Protein AF-A0A971VVH7-F1 (afdb_monomer_lite)

Foldseek 3Di:
DDDDDPDDDPPPPDDCVPPPPDDDDDDQFKDFDWDWDADPVGTDIDTDDIGTDD

pLDDT: mean 85.79, std 12.6, range [57.16, 98.19]

Radius of gyration: 15.37 Å; chains: 1; bounding box: 37×18×36 Å

Secondary structure (DSSP, 8-state):
--------TTS--S-GGGS----------EEEEEEEEEETTEEEEEEEEEEE--

Sequence (54 aa):
MPHITLARKTRLRQTLSNLPAKKHPFYIKQLALIESQLKEEGPLYTPLIIAPAE

Structure (mmCIF, N/CA/C/O backbone):
data_AF-A0A971VVH7-F1
#
_entry.id   AF-A0A971VVH7-F1
#
loop_
_atom_site.group_PDB
_atom_site.id
_atom_site.type_symbol
_atom_site.label_atom_id
_atom_site.label_alt_id
_atom_site.label_comp_id
_atom_site.label_asym_id
_atom_site.label_entity_id
_atom_site.label_seq_id
_atom_site.pdbx_PDB_ins_code
_atom_site.Cartn_x
_atom_site.Cartn_y
_atom_site.Cartn_z
_atom_site.occupancy
_atom_site.B_iso_or_equiv
_atom_site.auth_seq_id
_atom_site.auth_comp_id
_atom_site.auth_asym_id
_atom_site.auth_atom_id
_atom_site.pdbx_PDB_model_num
ATOM 1 N N . MET A 1 1 ? -8.182 -12.220 -4.272 1.00 85.44 1 MET A N 1
ATOM 2 C CA . MET A 1 1 ? -9.115 -11.152 -4.697 1.00 85.44 1 MET A CA 1
ATOM 3 C C . MET A 1 1 ? -8.427 -9.800 -4.501 1.00 85.44 1 MET A C 1
ATOM 5 O O . MET A 1 1 ? -8.081 -9.504 -3.359 1.00 85.44 1 MET A O 1
ATOM 9 N N . PRO A 1 2 ? -8.130 -9.037 -5.569 1.00 90.00 2 PRO A N 1
ATOM 10 C CA . PRO A 1 2 ? -7.449 -7.741 -5.468 1.00 90.00 2 PRO A CA 1
ATOM 11 C C . PRO A 1 2 ? -8.340 -6.713 -4.759 1.00 90.00 2 PRO A C 1
ATOM 13 O O . PRO A 1 2 ? -9.525 -6.608 -5.070 1.00 90.00 2 PRO A O 1
ATOM 16 N N . HIS A 1 3 ? -7.795 -5.992 -3.778 1.00 88.62 3 HIS A N 1
ATOM 17 C CA . HIS A 1 3 ? -8.553 -5.035 -2.969 1.00 88.62 3 HIS A CA 1
ATOM 18 C C . HIS A 1 3 ? -7.640 -3.989 -2.314 1.00 88.62 3 HIS A C 1
ATOM 20 O O . HIS A 1 3 ? -6.445 -4.215 -2.142 1.00 88.62 3 HIS A O 1
ATOM 26 N N . ILE A 1 4 ? -8.229 -2.862 -1.903 1.00 89.62 4 ILE A N 1
ATOM 27 C CA . ILE A 1 4 ? -7.594 -1.835 -1.068 1.00 89.62 4 ILE A CA 1
ATOM 28 C C . ILE A 1 4 ? -8.361 -1.789 0.254 1.00 89.62 4 ILE A C 1
ATOM 30 O O . ILE A 1 4 ? -9.584 -1.651 0.269 1.00 89.62 4 ILE A O 1
ATOM 34 N N . THR A 1 5 ? -7.653 -1.935 1.374 1.00 89.62 5 THR A N 1
ATOM 35 C CA . THR A 1 5 ? -8.282 -1.898 2.701 1.00 89.62 5 THR A CA 1
ATOM 36 C C . THR A 1 5 ? -8.592 -0.452 3.085 1.00 89.62 5 THR A C 1
ATOM 38 O O . THR A 1 5 ? -7.672 0.339 3.254 1.00 89.62 5 THR A O 1
ATOM 41 N N . LEU A 1 6 ? -9.875 -0.117 3.263 1.00 84.56 6 LEU A N 1
ATOM 42 C CA . LEU A 1 6 ? -10.313 1.228 3.673 1.00 84.56 6 LEU A CA 1
ATOM 43 C C . LEU A 1 6 ? -10.367 1.402 5.198 1.00 84.56 6 LEU A C 1
ATOM 45 O O . LEU A 1 6 ? -10.049 2.465 5.720 1.00 84.56 6 LEU A O 1
ATOM 49 N N . ALA A 1 7 ? -10.773 0.359 5.927 1.00 84.44 7 ALA A N 1
ATOM 50 C CA . ALA A 1 7 ? -10.875 0.376 7.383 1.00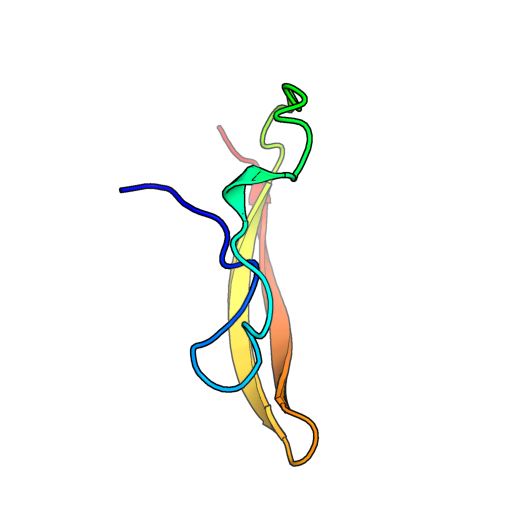 84.44 7 ALA A CA 1
ATOM 51 C C . ALA A 1 7 ? -10.692 -1.033 7.964 1.00 84.44 7 ALA A C 1
ATOM 53 O O . ALA A 1 7 ? -10.993 -2.033 7.311 1.00 84.44 7 ALA A O 1
ATOM 54 N N . ARG A 1 8 ? -10.217 -1.114 9.212 1.00 84.50 8 ARG A N 1
ATOM 55 C CA . ARG A 1 8 ? -10.118 -2.361 9.991 1.00 84.50 8 ARG A CA 1
ATOM 56 C C . ARG A 1 8 ? -11.193 -2.373 11.091 1.00 84.50 8 ARG A C 1
ATOM 58 O O . ARG A 1 8 ? -11.642 -1.313 11.527 1.00 84.50 8 ARG A O 1
ATOM 65 N N . LYS A 1 9 ? -11.613 -3.574 11.514 1.00 72.44 9 LYS A N 1
ATOM 66 C CA . LYS A 1 9 ? -12.825 -3.885 12.315 1.00 72.44 9 LYS A CA 1
ATOM 67 C C . LYS A 1 9 ? -13.157 -2.946 13.490 1.00 72.44 9 LYS A C 1
ATOM 69 O O . LYS A 1 9 ? -14.328 -2.799 13.805 1.00 72.44 9 LYS A O 1
ATOM 74 N N . THR A 1 10 ? -12.184 -2.304 14.131 1.00 60.56 10 THR A N 1
ATOM 75 C CA . THR A 1 10 ? -12.412 -1.459 15.317 1.00 60.56 10 THR A CA 1
ATOM 76 C C . THR A 1 10 ? -12.992 -0.068 15.027 1.00 60.56 10 THR A C 1
ATOM 78 O O . THR A 1 10 ? -13.374 0.619 15.970 1.00 60.56 10 THR A O 1
ATOM 81 N N . ARG A 1 11 ? -13.082 0.377 13.760 1.00 57.16 11 ARG A N 1
ATOM 82 C CA . ARG A 1 11 ? -13.482 1.765 13.415 1.00 57.16 11 ARG A CA 1
ATOM 83 C C . ARG A 1 11 ? -14.687 1.915 12.478 1.00 57.16 11 ARG A C 1
ATOM 85 O O . ARG A 1 11 ? -15.081 3.039 12.183 1.00 57.16 11 ARG A O 1
ATOM 92 N N . LEU A 1 12 ? -15.307 0.827 12.025 1.00 58.94 12 LEU A N 1
ATOM 93 C CA . LEU A 1 12 ? -16.493 0.910 11.163 1.00 58.94 12 LEU A CA 1
ATOM 94 C C . LEU A 1 12 ? -17.755 1.125 12.010 1.00 58.94 12 LEU A C 1
ATOM 96 O O . LEU A 1 12 ? -18.421 0.173 12.398 1.00 58.94 12 LEU A O 1
ATOM 100 N N . ARG A 1 13 ? -18.071 2.391 12.314 1.00 63.12 13 ARG A N 1
ATOM 101 C CA . ARG A 1 13 ? -19.356 2.783 12.930 1.00 63.12 13 ARG A CA 1
ATOM 102 C C . ARG A 1 13 ? -20.481 2.982 11.909 1.00 63.12 13 ARG A C 1
ATOM 104 O O . ARG A 1 13 ? -21.639 3.047 12.298 1.00 63.12 13 ARG A O 1
ATOM 111 N N . GLN A 1 14 ? -20.149 3.087 10.622 1.00 63.78 14 GLN A N 1
ATOM 112 C CA . GLN A 1 14 ? -21.099 3.323 9.535 1.00 63.78 14 GLN A CA 1
ATOM 113 C C . GLN A 1 14 ? -21.013 2.216 8.486 1.00 63.78 14 GLN A C 1
ATOM 115 O O . GLN A 1 14 ? -19.929 1.756 8.122 1.00 63.78 14 GLN A O 1
ATOM 120 N N . THR A 1 15 ? -22.173 1.810 7.981 1.00 66.44 15 THR A N 1
ATOM 121 C CA . THR A 1 15 ? -22.295 0.953 6.807 1.00 66.44 15 THR A CA 1
ATOM 122 C C . THR A 1 15 ? -21.759 1.687 5.577 1.00 66.44 15 THR A C 1
ATOM 124 O O . THR A 1 15 ? -22.208 2.781 5.241 1.00 66.44 15 THR A O 1
ATOM 127 N N . LEU A 1 16 ? -20.804 1.068 4.875 1.00 68.31 16 LEU A N 1
ATOM 128 C CA . LEU A 1 16 ? -20.174 1.607 3.658 1.00 68.31 16 LEU A CA 1
ATOM 129 C C . LEU A 1 16 ? -21.143 1.720 2.460 1.00 68.31 16 LEU A C 1
ATOM 131 O O . LEU A 1 16 ? -20.751 2.207 1.404 1.00 68.31 16 LEU A O 1
ATOM 135 N N . SER A 1 17 ? -22.401 1.292 2.618 1.00 65.56 17 SER A N 1
ATOM 136 C CA . SER A 1 17 ? -23.453 1.284 1.591 1.00 65.56 17 SER A CA 1
ATOM 137 C C . SER A 1 17 ? -23.803 2.667 1.035 1.00 65.56 17 SER A C 1
ATOM 139 O O . SER A 1 17 ? -24.362 2.749 -0.051 1.00 65.56 17 SER A O 1
ATOM 141 N N . ASN A 1 18 ? -23.473 3.740 1.760 1.00 66.81 18 ASN A N 1
ATOM 142 C CA . ASN A 1 18 ? -23.792 5.116 1.368 1.00 66.81 18 ASN A CA 1
ATOM 143 C C . ASN A 1 18 ? -22.621 5.836 0.680 1.00 66.81 18 ASN A C 1
ATOM 145 O O . ASN A 1 18 ? -22.743 7.014 0.345 1.00 66.81 18 ASN A O 1
ATOM 149 N N . LEU A 1 19 ? -21.476 5.169 0.489 1.00 69.94 19 LEU A N 1
ATOM 150 C CA . LEU A 1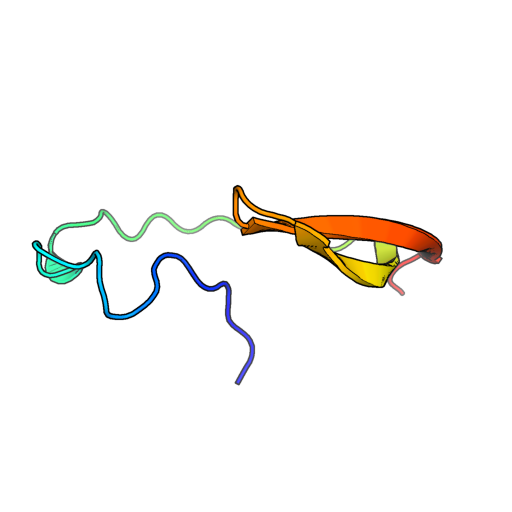 19 ? -20.361 5.772 -0.233 1.00 69.94 19 LEU A CA 1
ATOM 151 C C . LEU A 1 19 ? -20.658 5.751 -1.738 1.00 69.94 19 LEU A C 1
ATOM 153 O O . LEU A 1 19 ? -20.955 4.686 -2.284 1.00 69.94 19 LEU A O 1
ATOM 157 N N . PRO A 1 20 ? -20.564 6.897 -2.434 1.00 69.25 20 PRO A N 1
ATOM 158 C CA . PRO A 1 20 ? -20.756 6.927 -3.873 1.00 69.25 20 PRO A CA 1
ATOM 159 C C . PRO A 1 20 ? -19.698 6.046 -4.541 1.00 69.25 20 PRO A C 1
ATOM 161 O O . PRO A 1 20 ? -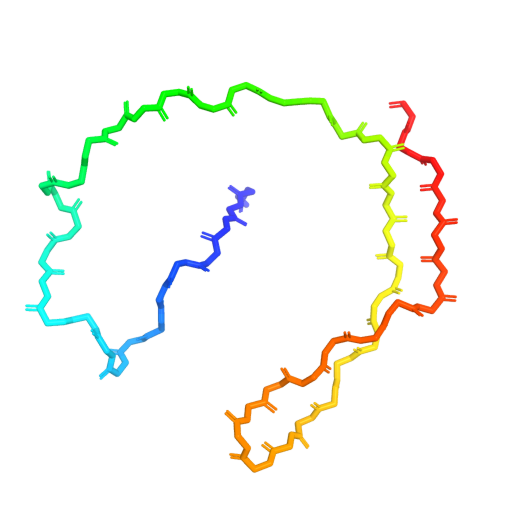18.497 6.301 -4.441 1.00 69.25 20 PRO A O 1
ATOM 164 N N . ALA A 1 21 ? -20.149 5.005 -5.241 1.00 72.62 21 ALA A N 1
ATOM 165 C CA . ALA A 1 21 ? -19.292 4.137 -6.036 1.00 72.62 21 ALA A CA 1
ATOM 166 C C . ALA A 1 21 ? -18.845 4.880 -7.303 1.00 72.62 21 ALA A C 1
ATOM 168 O O . ALA A 1 21 ? -19.384 4.692 -8.395 1.00 72.62 21 ALA A O 1
ATOM 169 N N . LYS A 1 22 ? -17.869 5.775 -7.159 1.00 78.19 22 LYS A N 1
ATOM 170 C CA . LYS A 1 22 ? -17.242 6.438 -8.299 1.00 78.19 22 LYS A CA 1
ATOM 171 C C . LYS A 1 22 ? -16.200 5.495 -8.898 1.00 78.19 22 LYS A C 1
ATOM 173 O O . LYS A 1 22 ? -15.357 4.949 -8.190 1.00 78.19 22 LYS A O 1
ATOM 178 N N . LYS A 1 23 ? -16.253 5.279 -10.215 1.00 82.56 23 LYS A N 1
ATOM 179 C CA . LYS A 1 23 ? -15.193 4.547 -10.918 1.00 82.56 23 LYS A CA 1
ATOM 180 C C . LYS A 1 23 ? -13.931 5.409 -10.918 1.00 82.56 23 LYS A C 1
ATOM 182 O O . LYS A 1 23 ? -13.968 6.551 -11.370 1.00 82.56 23 LYS A O 1
ATOM 187 N N . HIS A 1 24 ? -12.829 4.847 -10.435 1.00 84.31 24 HIS A N 1
ATOM 188 C CA . HIS A 1 24 ? -11.509 5.472 -10.448 1.00 84.31 24 HIS A CA 1
ATOM 189 C C . HIS A 1 24 ? -10.588 4.668 -11.372 1.00 84.31 24 HIS A C 1
ATOM 191 O O . HIS A 1 24 ? -9.859 3.806 -10.886 1.00 84.31 24 HIS A O 1
ATOM 197 N N . PRO A 1 25 ? -10.660 4.867 -12.702 1.00 89.56 25 PRO A N 1
ATOM 198 C CA . PRO A 1 25 ? -9.729 4.216 -13.613 1.00 89.56 25 PRO A CA 1
ATOM 199 C C . PRO A 1 25 ? -8.327 4.802 -13.416 1.00 89.56 25 PRO A C 1
ATOM 201 O O . PRO A 1 25 ? -8.154 6.021 -13.391 1.00 89.56 25 PRO A O 1
ATOM 204 N N . PHE A 1 26 ? -7.330 3.936 -13.281 1.00 90.50 26 PHE A N 1
ATOM 205 C CA . PHE A 1 26 ? -5.922 4.316 -13.270 1.00 90.50 26 PHE A CA 1
ATOM 206 C C . PHE A 1 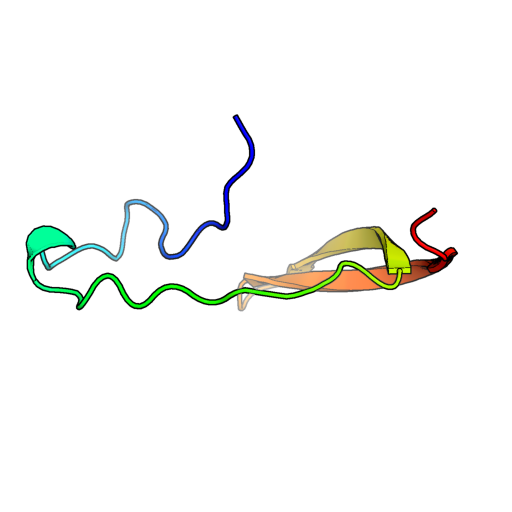26 ? -5.076 3.197 -13.877 1.00 90.50 26 PHE A C 1
ATOM 208 O O . PHE A 1 26 ? -5.490 2.039 -13.910 1.00 90.50 26 PHE A O 1
ATOM 215 N N . TYR A 1 27 ? -3.884 3.561 -14.342 1.00 93.50 27 TYR A N 1
ATOM 216 C CA . TYR A 1 27 ? -2.875 2.623 -14.820 1.00 93.50 27 TYR A CA 1
ATOM 217 C C . TYR A 1 27 ? -1.819 2.433 -13.736 1.00 93.50 27 TYR A C 1
ATOM 219 O O . TYR A 1 27 ? -1.382 3.407 -13.113 1.00 93.50 27 TYR A O 1
ATOM 227 N N . ILE A 1 28 ? -1.409 1.188 -13.506 1.00 93.19 28 ILE A N 1
ATOM 228 C CA . ILE A 1 28 ? -0.293 0.888 -12.612 1.00 93.19 28 ILE A CA 1
ATOM 229 C C . ILE A 1 28 ? 0.986 1.203 -13.386 1.00 93.19 28 ILE A C 1
ATOM 231 O O . ILE A 1 28 ? 1.186 0.678 -14.471 1.00 93.19 28 ILE A O 1
ATOM 235 N N . LYS A 1 29 ? 1.821 2.098 -12.853 1.00 94.31 29 LYS A N 1
ATOM 236 C CA . LYS A 1 29 ? 3.096 2.482 -13.488 1.00 94.31 29 LYS A CA 1
ATOM 237 C C . LYS A 1 29 ? 4.288 1.728 -12.918 1.00 94.31 29 LYS A C 1
ATOM 239 O O . LYS A 1 29 ? 5.291 1.555 -13.598 1.00 94.31 29 LYS A O 1
ATOM 244 N N . GLN A 1 30 ? 4.209 1.373 -11.639 1.00 95.81 30 GLN A N 1
ATOM 245 C CA . GLN A 1 30 ? 5.317 0.834 -10.865 1.00 95.81 30 GLN A CA 1
ATOM 246 C C . GLN A 1 30 ? 4.806 -0.141 -9.806 1.00 95.81 30 GLN A C 1
ATOM 248 O O . GLN A 1 30 ? 3.694 0.012 -9.294 1.00 95.81 30 GLN A O 1
ATOM 253 N N . LEU A 1 31 ? 5.652 -1.104 -9.461 1.00 95.69 31 LEU A N 1
ATOM 254 C CA . LEU A 1 31 ? 5.503 -2.005 -8.328 1.00 95.69 31 LEU A CA 1
ATOM 255 C C . LEU A 1 31 ? 6.643 -1.749 -7.343 1.00 95.69 31 LEU A C 1
ATOM 257 O O . LEU A 1 31 ? 7.757 -1.422 -7.748 1.00 95.69 31 LEU A O 1
ATOM 261 N N . ALA A 1 32 ? 6.368 -1.899 -6.049 1.00 96.50 32 ALA A N 1
ATOM 262 C CA . ALA A 1 32 ? 7.371 -1.693 -5.016 1.00 96.50 32 ALA A CA 1
ATOM 263 C C . ALA A 1 32 ? 7.447 -2.869 -4.042 1.00 96.50 32 ALA A C 1
ATOM 265 O O . ALA A 1 32 ? 6.419 -3.387 -3.603 1.00 96.50 32 ALA A O 1
ATOM 266 N N . LEU A 1 33 ? 8.672 -3.241 -3.664 1.00 97.56 33 LEU A N 1
ATOM 267 C CA . LEU A 1 33 ? 8.922 -4.032 -2.462 1.00 97.56 33 LEU A CA 1
ATOM 268 C C . LEU A 1 33 ? 8.886 -3.080 -1.267 1.00 97.56 33 LEU A C 1
ATOM 270 O O . LEU A 1 33 ? 9.612 -2.088 -1.256 1.00 97.56 33 LEU A O 1
ATOM 274 N N . ILE A 1 34 ? 8.047 -3.372 -0.276 1.00 97.94 34 ILE A N 1
ATOM 275 C CA . ILE A 1 34 ? 7.812 -2.493 0.873 1.00 97.94 34 ILE A CA 1
ATOM 276 C C . ILE A 1 34 ? 8.197 -3.219 2.160 1.00 97.94 34 ILE A C 1
ATOM 278 O O . ILE A 1 34 ? 7.734 -4.332 2.412 1.00 97.94 34 ILE A O 1
ATOM 282 N N . GLU A 1 35 ? 8.990 -2.559 2.999 1.00 97.88 35 GLU A N 1
ATOM 283 C CA . GLU A 1 35 ? 9.181 -2.946 4.393 1.00 97.88 35 GLU A CA 1
ATOM 284 C C . GLU A 1 35 ? 8.047 -2.371 5.250 1.00 97.88 35 GLU A C 1
ATOM 286 O O . GLU A 1 35 ? 7.702 -1.194 5.134 1.00 97.88 35 GLU A O 1
ATOM 291 N N . SER A 1 36 ? 7.473 -3.193 6.130 1.00 98.19 36 SER A N 1
ATOM 292 C CA . SER A 1 36 ? 6.455 -2.772 7.094 1.00 98.19 36 SER A CA 1
ATOM 293 C C . SER A 1 36 ? 7.008 -2.875 8.511 1.00 98.19 36 SER A C 1
ATOM 295 O O . SER A 1 36 ? 7.226 -3.981 9.003 1.00 98.19 36 SER A O 1
ATOM 297 N N . GLN A 1 37 ? 7.147 -1.745 9.200 1.00 98.12 37 GLN A N 1
ATOM 298 C CA . GLN A 1 37 ? 7.577 -1.694 10.599 1.00 98.12 37 GLN A CA 1
ATOM 299 C C . GLN A 1 37 ? 6.431 -1.217 11.492 1.00 98.12 37 GLN A C 1
ATOM 301 O O . GLN A 1 37 ? 5.844 -0.166 11.244 1.00 98.12 37 GLN A O 1
ATOM 306 N N . LEU A 1 38 ? 6.112 -1.960 12.553 1.00 97.88 38 LEU A N 1
ATOM 307 C CA . LEU A 1 38 ? 5.105 -1.525 13.522 1.00 97.88 38 LEU A CA 1
ATOM 308 C C . LEU A 1 38 ? 5.692 -0.438 14.435 1.00 97.88 38 LEU A C 1
ATOM 310 O O . LEU A 1 38 ? 6.715 -0.657 15.083 1.00 97.88 38 LEU A O 1
ATOM 314 N N . LYS A 1 39 ? 5.039 0.724 14.480 1.00 97.00 39 LYS A N 1
ATOM 315 C CA . LYS A 1 39 ? 5.307 1.821 15.419 1.00 97.00 39 LYS A CA 1
ATOM 316 C C . LYS A 1 39 ? 4.097 2.011 16.337 1.00 97.00 39 LYS A C 1
ATOM 318 O O . LYS A 1 39 ? 3.044 1.417 16.105 1.00 97.00 39 LYS A O 1
ATOM 323 N N . GLU A 1 40 ? 4.238 2.856 17.356 1.00 96.00 40 GLU A N 1
ATOM 324 C CA . GLU A 1 40 ? 3.165 3.144 18.322 1.00 96.00 40 GLU A CA 1
ATOM 325 C C . GLU A 1 40 ? 1.886 3.671 17.648 1.00 96.00 40 GLU A C 1
ATOM 327 O O . GLU A 1 40 ? 0.786 3.238 17.982 1.00 96.00 40 GLU A O 1
ATOM 332 N N . GLU A 1 41 ? 2.021 4.543 16.645 1.00 93.69 41 GLU A N 1
ATOM 333 C CA . GLU A 1 41 ? 0.883 5.135 15.923 1.00 93.69 41 GLU A CA 1
ATOM 334 C C . GLU A 1 41 ? 0.267 4.203 14.861 1.00 93.69 41 GLU A C 1
ATOM 336 O O . GLU A 1 41 ? -0.854 4.429 14.395 1.00 93.69 41 GLU A O 1
ATOM 341 N N . GLY A 1 42 ? 0.983 3.145 14.466 1.00 93.75 42 GLY A N 1
ATOM 342 C CA . GLY A 1 42 ? 0.579 2.230 13.401 1.00 93.75 42 GLY A CA 1
ATOM 343 C C . GLY A 1 42 ? 1.748 1.709 12.556 1.00 93.75 42 GLY A C 1
ATOM 344 O O . GLY A 1 42 ? 2.914 1.935 12.882 1.00 93.75 42 GLY A O 1
ATOM 345 N N . PRO A 1 43 ? 1.461 0.962 11.474 1.00 96.88 43 PRO A N 1
ATOM 346 C CA . PRO A 1 43 ? 2.495 0.481 10.568 1.00 96.88 43 PRO A CA 1
ATOM 347 C C . PRO A 1 43 ? 3.074 1.630 9.734 1.00 96.88 43 PRO A C 1
ATOM 349 O O . PRO A 1 43 ? 2.335 2.366 9.078 1.00 96.88 43 PRO A O 1
ATOM 352 N N . LEU A 1 44 ? 4.400 1.735 9.723 1.00 97.56 44 LEU A N 1
ATOM 353 C CA . LEU A 1 44 ? 5.158 2.569 8.799 1.00 97.56 44 LEU A CA 1
ATOM 354 C C . LEU A 1 44 ? 5.596 1.714 7.605 1.00 97.56 44 LEU A C 1
ATOM 356 O O . LEU A 1 44 ? 6.168 0.639 7.792 1.00 97.56 44 LEU A O 1
ATOM 360 N N . TYR A 1 45 ? 5.328 2.200 6.394 1.00 97.31 45 TYR A N 1
ATOM 361 C CA . TYR A 1 45 ? 5.646 1.516 5.143 1.00 97.31 45 TYR A CA 1
ATOM 362 C C . TYR A 1 45 ? 6.766 2.252 4.403 1.00 97.31 45 TYR A C 1
ATOM 364 O O . TYR A 1 45 ? 6.569 3.392 3.980 1.00 97.31 45 TYR A O 1
ATOM 372 N N . THR A 1 46 ? 7.910 1.594 4.213 1.00 97.44 46 THR A N 1
ATOM 373 C CA . THR A 1 46 ? 9.085 2.165 3.534 1.00 97.44 46 THR A CA 1
ATOM 374 C C . THR A 1 46 ? 9.357 1.406 2.232 1.00 97.44 46 THR A C 1
ATOM 376 O O . THR A 1 46 ? 9.523 0.185 2.273 1.00 97.44 46 THR A O 1
ATOM 379 N N . PRO A 1 47 ? 9.411 2.075 1.066 1.00 96.81 47 PRO A N 1
ATOM 380 C CA . PRO A 1 47 ? 9.810 1.428 -0.182 1.00 96.81 47 PRO A CA 1
ATOM 381 C C . PRO A 1 47 ? 11.285 1.007 -0.139 1.00 96.81 47 PRO A C 1
A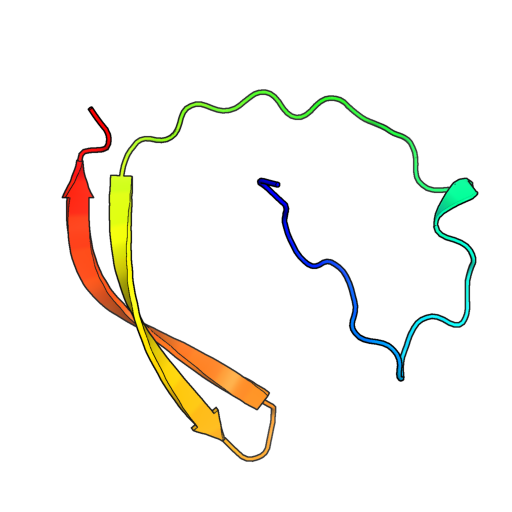TOM 383 O O . PRO A 1 47 ? 12.149 1.824 0.166 1.00 96.81 47 PRO A O 1
ATOM 386 N N . LEU A 1 48 ? 11.571 -0.249 -0.481 1.00 96.44 48 LEU A N 1
ATOM 387 C CA . LEU A 1 48 ? 12.932 -0.785 -0.607 1.00 96.44 48 LEU A CA 1
ATOM 388 C C . LEU A 1 48 ? 13.390 -0.847 -2.067 1.00 96.44 48 LEU A C 1
ATOM 390 O O . LEU A 1 48 ? 14.526 -0.507 -2.383 1.00 96.44 48 LEU A O 1
ATOM 394 N N . ILE A 1 49 ? 12.505 -1.294 -2.962 1.00 94.62 49 ILE A N 1
ATOM 395 C CA . ILE A 1 49 ? 12.765 -1.418 -4.402 1.00 94.62 49 ILE A CA 1
ATOM 396 C C . ILE A 1 49 ? 11.546 -0.881 -5.136 1.00 94.62 49 ILE A C 1
ATOM 398 O O . ILE A 1 49 ? 10.424 -1.187 -4.740 1.00 94.62 49 ILE A O 1
ATOM 402 N N . ILE A 1 50 ? 11.763 -0.114 -6.204 1.00 94.06 50 ILE A N 1
ATOM 403 C CA . ILE A 1 50 ? 10.717 0.362 -7.113 1.00 94.06 50 ILE A CA 1
ATOM 404 C C . ILE A 1 50 ? 11.073 -0.131 -8.515 1.00 94.06 50 ILE A C 1
ATOM 406 O O . ILE A 1 50 ? 12.151 0.170 -9.024 1.00 94.06 50 ILE A O 1
ATOM 410 N N . ALA A 1 51 ? 10.171 -0.888 -9.126 1.00 93.81 51 ALA A N 1
ATOM 411 C CA . ALA A 1 51 ? 10.294 -1.423 -10.476 1.00 93.81 51 ALA A CA 1
ATOM 412 C C . ALA A 1 51 ? 9.133 -0.910 -11.345 1.00 93.81 51 ALA A C 1
ATOM 414 O O . ALA A 1 51 ? 8.072 -0.590 -10.804 1.00 93.81 51 ALA A O 1
ATOM 415 N N . PRO A 1 52 ? 9.291 -0.804 -12.674 1.00 94.38 52 PRO A N 1
ATOM 416 C CA . PRO A 1 52 ? 8.165 -0.534 -13.564 1.00 94.38 52 PRO A CA 1
ATOM 417 C C . PRO A 1 52 ? 7.113 -1.648 -13.460 1.00 94.38 52 PRO A C 1
ATOM 419 O O . PRO A 1 52 ? 7.447 -2.811 -13.242 1.00 94.38 52 PRO A O 1
ATOM 422 N N . ALA A 1 53 ? 5.841 -1.278 -13.588 1.00 84.56 53 ALA A N 1
ATOM 423 C CA . ALA A 1 53 ? 4.780 -2.234 -13.872 1.00 84.56 53 ALA A CA 1
ATOM 424 C C . ALA A 1 53 ? 4.770 -2.451 -15.389 1.00 84.56 53 ALA A C 1
ATOM 426 O O . ALA A 1 53 ? 4.794 -1.464 -16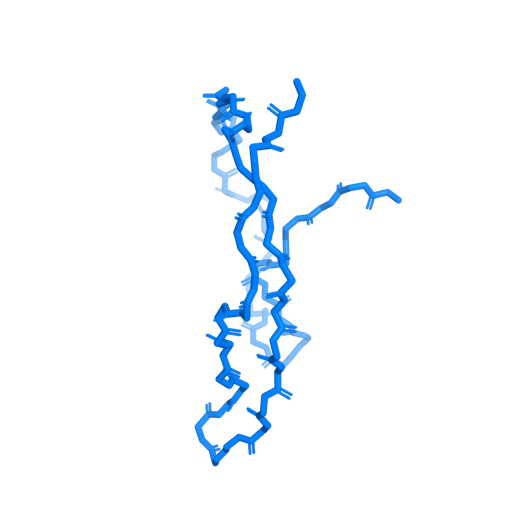.124 1.00 84.56 53 ALA A O 1
ATOM 427 N N . GLU A 1 54 ? 4.833 -3.715 -15.814 1.00 75.19 54 GLU A N 1
ATOM 428 C CA . GLU A 1 54 ? 4.807 -4.126 -17.228 1.00 75.19 54 GLU A CA 1
ATOM 429 C C . GLU A 1 54 ? 3.618 -3.545 -18.006 1.00 75.19 54 GLU A C 1
ATOM 431 O O . GLU A 1 54 ? 2.506 -3.448 -17.428 1.00 75.19 54 GLU A O 1
#